Protein AF-A0A921ILM0-F1 (afdb_monomer)

Sequence (73 aa):
FFVVGLTQDDFCSLTPEQVKRYEALYHDPQLFYPLGDSIFVENCSPERYRQVMNPEGHREKTPPSKQTSTPER

Nearest PDB structures (foldseek):
  1yfb-assembly1_A  TM=3.993E-01  e=7.872E-01  Bacillus subtilis
  1mvf-assembly2_D  TM=3.559E-01  e=2.554E+00  Escherichia coli
  1ub4-assembly1_C-2  TM=2.156E-01  e=7.213E+00  Escherichia coli

pLDDT: mean 79.43, std 18.5, range [39.5, 97.31]

Mean predicted aligned error: 11.97 Å

Foldseek 3Di:
DDDDAPDPVRDDDDDPVRVVVCCVVPVFDWDWDDDPVDIDIDGDDPVVNCLVPDPVNPPDDDDDDPPPDDDDD

Secondary structure (DSSP, 8-state):
-----SSGGG--PPPHHHHHHHHHHH---EEEEEETTEEEEEE--HHHHHHHH-GGGGGS-PPP-----PPP-

Structure (mmCIF, N/CA/C/O backbone):
data_AF-A0A921ILM0-F1
#
_entry.id   AF-A0A921ILM0-F1
#
loop_
_atom_site.group_PDB
_atom_site.id
_atom_site.type_symbol
_atom_site.label_atom_id
_atom_site.label_alt_id
_atom_site.label_comp_id
_atom_site.label_asym_id
_atom_site.label_entity_id
_atom_site.label_seq_id
_ato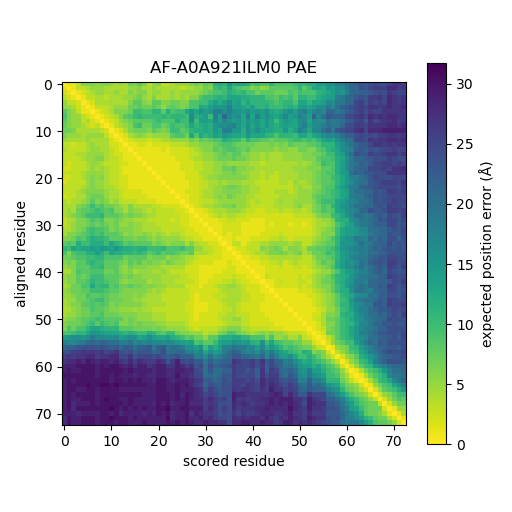m_site.pdbx_PDB_ins_code
_atom_site.Cartn_x
_atom_site.Cartn_y
_atom_site.Cartn_z
_atom_site.occupancy
_atom_site.B_iso_or_equiv
_atom_site.auth_seq_id
_atom_site.auth_comp_id
_atom_site.auth_asym_id
_atom_site.auth_atom_id
_atom_site.pdbx_PDB_model_num
ATOM 1 N N . PHE A 1 1 ? -0.459 -1.963 2.414 1.00 76.81 1 PHE A N 1
ATOM 2 C CA . PHE A 1 1 ? -0.532 -2.898 3.559 1.00 76.81 1 PHE A CA 1
ATOM 3 C C . PHE A 1 1 ? -1.916 -3.531 3.608 1.00 76.81 1 PHE A C 1
ATOM 5 O O . PHE A 1 1 ? -2.838 -2.977 3.018 1.00 76.81 1 PHE A O 1
ATOM 12 N N . PHE A 1 2 ? -2.063 -4.667 4.290 1.00 79.75 2 PHE A N 1
ATOM 13 C CA . PHE A 1 2 ? -3.361 -5.307 4.511 1.00 79.75 2 PHE A CA 1
ATOM 14 C C . PHE A 1 2 ? -3.786 -5.124 5.965 1.00 79.75 2 PHE A C 1
ATOM 16 O O . PHE A 1 2 ? -2.961 -5.240 6.869 1.00 79.75 2 PHE A O 1
ATOM 23 N N . VAL A 1 3 ? -5.068 -4.838 6.174 1.00 79.94 3 VAL A N 1
ATOM 24 C CA . VAL A 1 3 ? -5.706 -4.882 7.491 1.00 79.94 3 VAL A CA 1
ATOM 25 C C . VAL A 1 3 ? -6.557 -6.142 7.497 1.00 79.94 3 VAL A C 1
ATOM 27 O O . VAL A 1 3 ? -7.440 -6.281 6.653 1.00 79.94 3 VAL A O 1
ATOM 30 N N . VAL A 1 4 ? -6.241 -7.086 8.382 1.00 81.19 4 VAL A N 1
ATOM 31 C CA . VAL A 1 4 ? -6.907 -8.393 8.452 1.00 81.19 4 VAL A CA 1
ATOM 32 C C . VAL A 1 4 ? -7.373 -8.666 9.877 1.00 81.19 4 VAL A C 1
ATOM 34 O O . VAL A 1 4 ? -6.648 -8.376 10.827 1.00 81.19 4 VAL A O 1
ATOM 37 N N . GLY A 1 5 ? -8.582 -9.211 10.005 1.00 81.75 5 GLY A N 1
ATOM 38 C CA . GLY A 1 5 ? -9.119 -9.759 11.250 1.00 81.75 5 GLY A CA 1
ATOM 39 C C . GLY A 1 5 ? -8.983 -11.283 11.284 1.00 81.75 5 GLY A C 1
ATOM 40 O O . GLY A 1 5 ? -8.894 -11.919 10.232 1.00 81.75 5 GLY A O 1
ATOM 41 N N . LEU A 1 6 ? -8.949 -11.877 12.481 1.00 82.75 6 LEU A N 1
ATOM 42 C CA . LEU A 1 6 ? -8.929 -13.337 12.654 1.00 82.75 6 LEU A CA 1
ATOM 43 C C . LEU A 1 6 ? -10.334 -13.944 12.520 1.00 82.75 6 LEU A C 1
ATOM 45 O O . LEU A 1 6 ? -10.484 -15.070 12.047 1.00 82.75 6 LEU A O 1
ATOM 49 N N . THR A 1 7 ? -11.359 -13.190 12.908 1.00 85.81 7 THR A N 1
ATOM 50 C CA . THR A 1 7 ? -12.777 -13.546 12.832 1.00 85.81 7 THR A CA 1
ATOM 51 C C . THR A 1 7 ? -13.578 -12.464 12.104 1.00 85.81 7 THR A C 1
ATOM 53 O O . THR A 1 7 ? -13.064 -11.385 11.807 1.00 85.81 7 THR A O 1
ATOM 56 N N . GLN A 1 8 ? -14.852 -12.741 11.806 1.00 77.81 8 GLN A N 1
ATOM 57 C CA . GLN A 1 8 ? -15.742 -11.781 11.143 1.00 77.81 8 GLN A CA 1
ATOM 58 C C . GLN A 1 8 ? -15.900 -10.479 11.948 1.00 77.81 8 GLN A C 1
ATOM 60 O O . GLN A 1 8 ? -16.002 -9.407 11.356 1.00 77.81 8 GLN A O 1
ATOM 65 N N . ASP A 1 9 ? -15.869 -10.572 13.276 1.00 81.69 9 ASP A N 1
ATOM 66 C CA . ASP A 1 9 ? -16.016 -9.428 14.179 1.00 81.69 9 ASP A CA 1
ATOM 67 C C . ASP A 1 9 ? -14.702 -8.646 14.370 1.00 81.69 9 ASP A C 1
ATOM 69 O O . ASP A 1 9 ? -14.720 -7.505 14.827 1.00 81.69 9 ASP A O 1
ATOM 73 N N . ASP A 1 10 ? -13.559 -9.221 13.972 1.00 81.06 10 ASP A N 1
ATOM 74 C CA . ASP A 1 10 ? -12.245 -8.565 14.047 1.00 81.06 10 ASP A CA 1
ATOM 75 C C . ASP A 1 10 ? -11.973 -7.630 12.858 1.00 81.06 10 ASP A C 1
ATOM 77 O O . ASP A 1 10 ? -10.953 -6.934 12.822 1.00 81.06 10 ASP A O 1
ATOM 81 N N . PHE A 1 11 ? -12.861 -7.602 11.861 1.00 79.00 11 PHE A N 1
ATOM 82 C CA . PHE A 1 11 ? -12.776 -6.637 10.774 1.00 79.00 11 PHE A CA 1
ATOM 83 C C . PHE A 1 11 ? -13.283 -5.280 11.253 1.00 79.00 11 PHE A C 1
ATOM 85 O O . PHE A 1 11 ? -14.485 -5.049 11.375 1.00 79.00 11 PHE A O 1
ATOM 92 N N . CYS A 1 12 ? -12.362 -4.345 11.472 1.00 79.25 12 CYS A N 1
ATOM 93 C CA . CYS A 1 12 ? -12.700 -2.954 11.739 1.00 79.25 12 CYS A CA 1
ATOM 94 C C . CYS A 1 12 ? -12.148 -2.029 10.648 1.00 79.25 12 CYS A C 1
ATOM 96 O O . CYS A 1 12 ? -11.141 -2.314 9.994 1.00 79.25 12 CYS A O 1
ATOM 98 N N . SER A 1 13 ? -12.828 -0.902 10.437 1.00 85.81 13 SER A N 1
ATOM 99 C CA . SER A 1 13 ? -12.281 0.185 9.629 1.00 85.81 13 SER A CA 1
ATOM 100 C C . SER A 1 13 ? -11.226 0.946 10.425 1.00 85.81 13 SER A C 1
ATOM 102 O O . SER A 1 13 ? -11.383 1.174 11.624 1.00 85.81 13 SER A O 1
ATOM 104 N N . LEU A 1 14 ? -10.171 1.388 9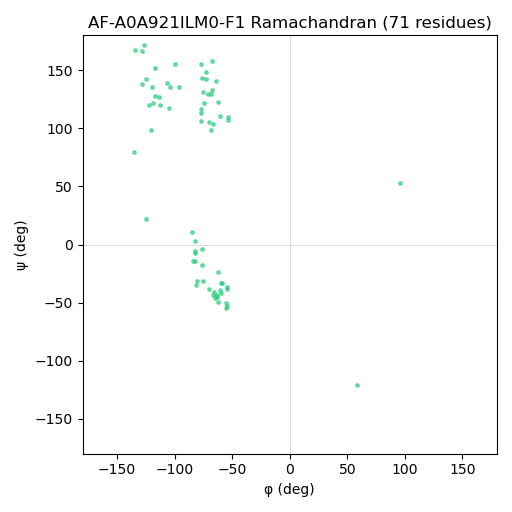.746 1.00 88.50 14 LEU A N 1
ATOM 105 C CA . LEU A 1 14 ? -9.185 2.278 10.346 1.00 88.50 14 LEU A CA 1
ATOM 106 C C . LEU A 1 14 ? -9.764 3.685 10.522 1.00 88.50 14 LEU A C 1
ATOM 108 O O . LEU A 1 14 ? -10.457 4.190 9.635 1.00 88.50 14 LEU A O 1
ATOM 112 N N . THR A 1 15 ? -9.418 4.352 11.626 1.00 92.12 15 THR A N 1
ATOM 113 C CA . THR A 1 15 ? -9.676 5.794 11.747 1.00 92.12 15 THR A CA 1
ATOM 114 C C . THR A 1 15 ? -8.806 6.576 10.751 1.00 92.12 15 THR A C 1
ATOM 116 O O . THR A 1 15 ? -7.747 6.083 10.345 1.00 92.12 15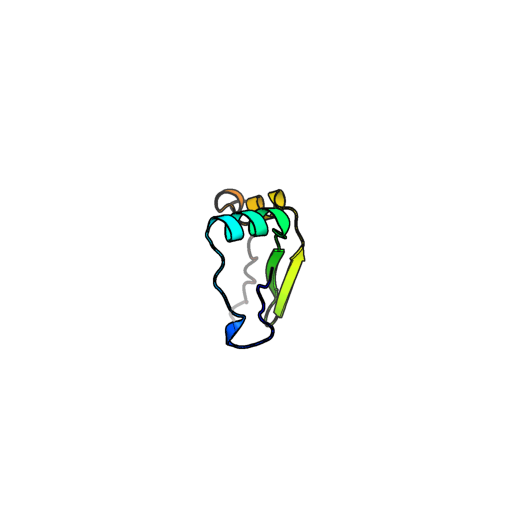 THR A O 1
ATOM 119 N N . PRO A 1 16 ? -9.179 7.811 10.371 1.00 93.69 16 PRO A N 1
ATOM 120 C CA . PRO A 1 16 ? -8.365 8.635 9.475 1.00 93.69 16 PRO A CA 1
ATOM 121 C C . PRO A 1 16 ? -6.915 8.821 9.955 1.00 93.69 16 PRO A C 1
ATOM 123 O O . PRO A 1 16 ? -5.980 8.767 9.155 1.00 93.69 16 PRO A O 1
ATOM 126 N N . GLU A 1 17 ? -6.697 8.979 11.264 1.00 96.44 17 GLU A N 1
ATOM 127 C CA . GLU A 1 17 ? -5.357 9.087 11.851 1.00 96.44 17 GLU A CA 1
ATOM 128 C C . GLU A 1 17 ? -4.555 7.792 11.691 1.00 96.44 17 GLU A C 1
ATOM 130 O O . GLU A 1 17 ? -3.360 7.837 11.387 1.00 96.44 17 GLU A O 1
ATOM 135 N N . GLN A 1 18 ? -5.201 6.636 11.873 1.00 92.50 18 GLN A N 1
ATOM 136 C CA . GLN A 1 18 ? -4.569 5.332 11.679 1.00 92.50 18 GLN A CA 1
ATOM 137 C C . GLN A 1 18 ? -4.218 5.097 10.212 1.00 92.50 18 GLN A C 1
ATOM 139 O O . GLN A 1 18 ? -3.102 4.664 9.928 1.00 92.50 18 GLN A O 1
ATOM 144 N N . VAL A 1 19 ? -5.120 5.434 9.283 1.00 92.12 19 VAL A N 1
ATOM 145 C CA . VAL A 1 19 ? -4.843 5.376 7.839 1.00 92.12 19 VAL A CA 1
ATOM 146 C C . VAL A 1 19 ? -3.597 6.193 7.515 1.00 92.12 19 VAL A C 1
ATOM 148 O O . VAL A 1 19 ? -2.647 5.647 6.961 1.00 92.12 19 VAL A O 1
ATOM 151 N N . LYS A 1 20 ? -3.548 7.459 7.944 1.00 93.94 20 LYS A N 1
ATOM 152 C CA . LYS A 1 20 ? -2.404 8.346 7.695 1.00 93.94 20 LYS A CA 1
ATOM 153 C C . LYS A 1 20 ? -1.100 7.803 8.285 1.00 93.94 20 LYS A C 1
ATOM 155 O O . LYS A 1 20 ? -0.048 7.871 7.651 1.00 93.94 20 LYS A O 1
ATOM 160 N N . ARG A 1 21 ? -1.150 7.260 9.505 1.00 94.31 21 ARG A N 1
ATOM 161 C CA . ARG A 1 21 ? 0.018 6.660 10.166 1.00 94.31 21 ARG A CA 1
ATOM 162 C C . ARG A 1 21 ? 0.548 5.463 9.380 1.00 94.31 21 ARG A C 1
ATOM 164 O O . ARG A 1 21 ? 1.752 5.367 9.163 1.00 94.31 21 ARG A O 1
ATOM 171 N N . TYR A 1 22 ? -0.328 4.538 9.002 1.00 92.25 22 TYR A N 1
ATOM 172 C CA . TYR A 1 22 ? 0.083 3.306 8.335 1.00 92.25 22 TYR A CA 1
ATOM 173 C C . TYR A 1 22 ? 0.457 3.515 6.877 1.00 92.25 22 TYR A C 1
ATOM 175 O O . TYR A 1 22 ? 1.367 2.845 6.398 1.00 92.25 22 TYR A O 1
ATOM 183 N N . GLU A 1 23 ? -0.170 4.477 6.203 1.00 90.38 23 GLU A N 1
ATOM 184 C CA . GLU A 1 23 ? 0.302 4.963 4.915 1.00 90.38 23 GLU A CA 1
ATOM 185 C C . GLU A 1 23 ? 1.759 5.413 5.045 1.00 90.38 23 GLU A C 1
ATOM 187 O O . GLU A 1 23 ? 2.612 4.838 4.390 1.00 90.38 23 GLU A O 1
ATOM 192 N N . ALA A 1 24 ? 2.096 6.317 5.968 1.00 89.69 24 ALA A N 1
ATOM 193 C CA . ALA A 1 24 ? 3.474 6.795 6.117 1.00 89.69 24 ALA A CA 1
ATOM 194 C C . ALA A 1 24 ? 4.502 5.689 6.442 1.00 89.69 24 ALA A C 1
ATOM 196 O O . ALA A 1 24 ? 5.654 5.785 6.026 1.00 89.69 24 ALA A O 1
ATOM 197 N N . LEU A 1 25 ? 4.106 4.655 7.193 1.00 91.44 25 LEU A N 1
ATOM 198 C CA . LEU A 1 25 ? 5.001 3.565 7.605 1.00 91.44 25 LEU A CA 1
ATOM 199 C C . LEU A 1 25 ? 5.201 2.495 6.531 1.00 91.44 25 LEU A C 1
ATOM 201 O O . LEU A 1 25 ? 6.271 1.899 6.454 1.00 91.44 25 LEU A O 1
ATOM 205 N N . TYR A 1 26 ? 4.160 2.216 5.751 1.00 90.25 26 TYR A N 1
ATOM 206 C CA . TYR A 1 26 ? 4.108 1.067 4.850 1.00 90.25 26 TYR A CA 1
ATOM 207 C C . TYR A 1 26 ? 3.814 1.469 3.402 1.00 90.25 26 TYR A C 1
ATOM 209 O O . TYR A 1 26 ? 3.321 0.649 2.622 1.00 90.25 26 TYR A O 1
ATOM 217 N N . HIS A 1 27 ? 4.075 2.728 3.042 1.00 87.06 27 HIS A N 1
A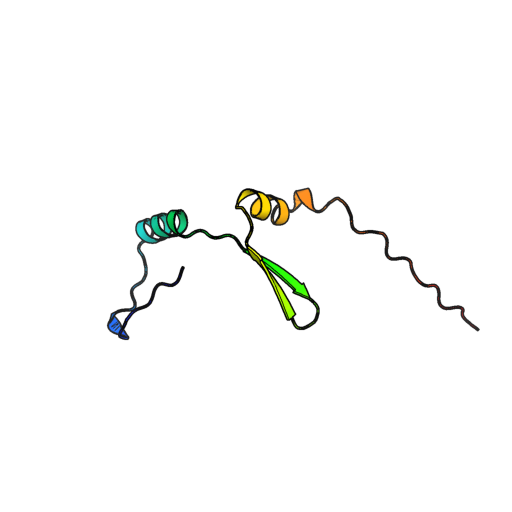TOM 218 C CA . HIS A 1 27 ? 4.015 3.183 1.661 1.00 87.06 27 HIS A CA 1
ATOM 219 C C . HIS A 1 27 ? 5.174 2.569 0.870 1.00 87.06 27 HIS A C 1
ATOM 221 O O . HIS A 1 27 ? 6.319 2.994 1.008 1.00 87.06 27 HIS A O 1
ATOM 227 N N . ASP A 1 28 ? 4.862 1.581 0.037 1.00 89.81 28 ASP A N 1
ATOM 228 C CA . ASP A 1 28 ? 5.800 0.950 -0.890 1.00 89.81 28 ASP A CA 1
ATOM 229 C C . ASP A 1 28 ? 5.273 1.129 -2.323 1.00 89.81 28 ASP A C 1
ATOM 231 O O . ASP A 1 28 ? 4.336 0.427 -2.723 1.00 89.81 28 ASP A O 1
ATOM 235 N N . PRO A 1 29 ? 5.776 2.124 -3.074 1.00 91.12 29 PRO A N 1
ATOM 236 C CA . PRO A 1 29 ? 5.252 2.423 -4.394 1.00 91.12 29 PRO A CA 1
ATOM 237 C C . PRO A 1 29 ? 5.720 1.392 -5.426 1.00 91.12 29 PRO A C 1
ATOM 239 O O . PRO A 1 29 ? 6.907 1.093 -5.570 1.00 91.12 29 PRO A O 1
ATOM 242 N N . GLN A 1 30 ? 4.765 0.891 -6.206 1.00 93.69 30 GLN A N 1
ATOM 243 C CA . GLN A 1 30 ? 4.992 -0.073 -7.279 1.00 93.69 30 GLN A CA 1
ATOM 244 C C . GLN A 1 30 ? 4.420 0.458 -8.592 1.00 93.69 30 GLN A C 1
ATOM 246 O O . GLN A 1 30 ? 3.365 1.097 -8.612 1.00 93.69 30 GLN A O 1
ATOM 251 N N . LEU A 1 31 ? 5.122 0.189 -9.690 1.00 94.06 31 LEU A N 1
ATOM 252 C CA . LEU A 1 31 ? 4.676 0.496 -11.044 1.00 94.06 31 LEU A CA 1
ATOM 253 C C . LEU A 1 31 ? 4.203 -0.779 -11.731 1.00 94.06 31 LEU A C 1
ATOM 255 O O . LEU A 1 31 ? 4.865 -1.813 -11.663 1.00 94.06 31 LEU A O 1
ATOM 259 N N . PHE A 1 32 ? 3.062 -0.680 -12.408 1.00 94.56 32 PHE A N 1
ATOM 260 C CA . PHE A 1 32 ? 2.442 -1.775 -13.143 1.00 94.56 32 PHE A CA 1
ATOM 261 C C . PHE A 1 32 ? 2.485 -1.454 -14.632 1.00 94.56 32 PHE A C 1
ATOM 263 O O . PHE A 1 32 ? 1.917 -0.453 -15.070 1.00 94.56 32 PHE A O 1
ATOM 270 N N . TYR A 1 33 ? 3.144 -2.307 -15.408 1.00 93.00 33 TYR A N 1
ATOM 271 C CA . TYR A 1 33 ? 3.278 -2.146 -16.850 1.00 93.00 33 TYR A CA 1
ATOM 272 C C . TYR A 1 33 ? 2.517 -3.266 -17.566 1.00 93.00 33 TYR A C 1
ATOM 274 O O . TYR A 1 33 ? 2.747 -4.441 -17.264 1.00 93.00 33 TYR A O 1
ATOM 282 N N . PRO A 1 34 ? 1.620 -2.943 -18.513 1.00 94.38 34 PRO A N 1
ATOM 283 C CA . PRO A 1 34 ? 0.942 -3.961 -19.303 1.00 94.38 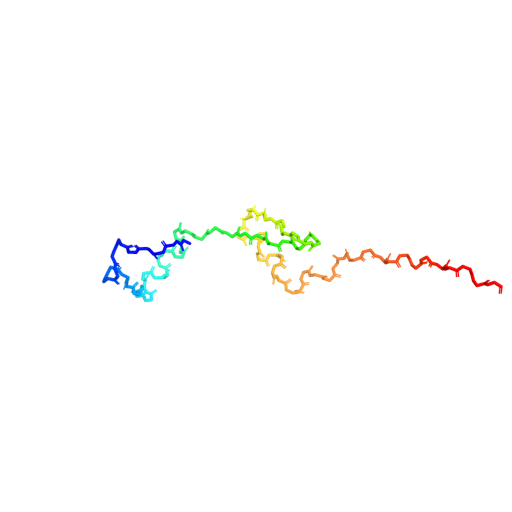34 PRO A CA 1
ATOM 284 C C . PRO A 1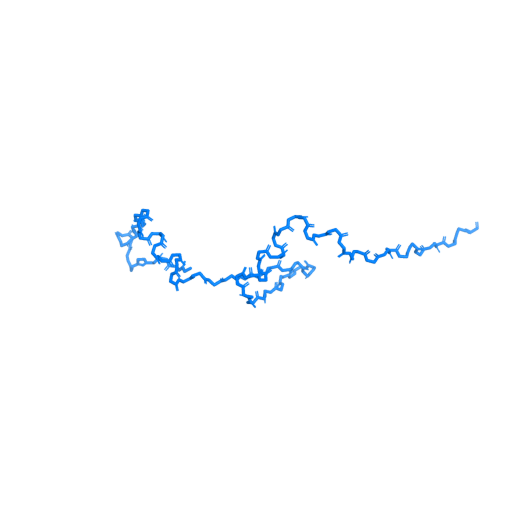 34 ? 1.940 -4.669 -20.229 1.00 94.38 34 PRO A C 1
ATOM 286 O O . PRO A 1 34 ? 2.723 -4.021 -20.924 1.00 94.38 34 PRO A O 1
ATOM 289 N N . LEU A 1 35 ? 1.888 -5.999 -20.263 1.00 93.69 35 LEU A N 1
ATOM 290 C CA . LEU A 1 35 ? 2.704 -6.850 -21.125 1.00 93.69 35 LEU A CA 1
ATOM 291 C C . LEU A 1 35 ? 1.823 -7.933 -21.764 1.00 93.69 35 LEU A C 1
ATOM 293 O O . LEU A 1 35 ? 1.787 -9.075 -21.308 1.00 93.69 35 LEU A O 1
ATOM 297 N N . GLY A 1 36 ? 1.092 -7.562 -22.819 1.00 93.31 36 GLY A N 1
ATOM 298 C CA . GLY A 1 36 ? 0.113 -8.452 -23.454 1.00 93.31 36 GLY A CA 1
ATOM 299 C C . GLY A 1 36 ? -0.946 -8.904 -22.445 1.00 93.31 36 GLY A C 1
ATOM 300 O O . GLY A 1 36 ? -1.589 -8.063 -21.821 1.00 93.31 36 GLY A O 1
ATOM 301 N N . ASP A 1 37 ? -1.062 -10.218 -22.244 1.00 95.81 37 ASP A N 1
ATOM 302 C CA . ASP A 1 37 ? -1.989 -10.835 -21.280 1.00 95.81 37 ASP A CA 1
ATOM 303 C C . ASP A 1 37 ? -1.423 -10.906 -19.847 1.00 95.81 37 ASP A C 1
ATOM 305 O O . ASP A 1 37 ? -1.952 -11.600 -18.981 1.00 95.81 37 ASP A O 1
ATOM 309 N N . SER A 1 38 ? -0.301 -10.237 -19.585 1.00 96.00 38 SER A N 1
ATOM 310 C CA . SER A 1 38 ? 0.381 -10.215 -18.291 1.00 96.00 38 SER A CA 1
ATOM 311 C C . SER A 1 38 ? 0.659 -8.787 -17.831 1.00 96.00 38 SER A C 1
ATOM 313 O O . SER A 1 38 ? 0.579 -7.828 -18.598 1.00 96.00 38 SER A O 1
ATOM 315 N N . ILE A 1 39 ? 1.011 -8.644 -16.555 1.00 97.31 39 ILE A N 1
ATOM 316 C CA . ILE A 1 39 ? 1.478 -7.386 -15.971 1.00 97.31 39 ILE A CA 1
ATOM 317 C C . ILE A 1 39 ? 2.894 -7.582 -15.438 1.00 97.31 39 ILE A C 1
ATOM 319 O O . ILE A 1 39 ? 3.190 -8.586 -14.792 1.00 97.31 39 ILE A O 1
ATOM 323 N N . PHE A 1 40 ? 3.772 -6.626 -15.715 1.00 96.00 40 PHE A N 1
ATOM 324 C CA . PHE A 1 40 ? 5.073 -6.534 -15.068 1.00 96.00 40 PHE A CA 1
ATOM 325 C C . PHE A 1 40 ? 4.978 -5.554 -13.899 1.00 96.00 40 PHE A C 1
ATOM 327 O O . PHE A 1 40 ? 4.390 -4.480 -14.042 1.00 96.00 40 PHE A O 1
ATOM 334 N N . VAL A 1 41 ? 5.547 -5.930 -12.753 1.00 96.06 41 VAL A N 1
ATOM 335 C CA . VAL A 1 41 ? 5.528 -5.125 -11.527 1.00 96.06 41 VAL A CA 1
ATOM 336 C C . VAL A 1 41 ? 6.953 -4.749 -11.153 1.00 96.06 41 VAL A C 1
ATOM 338 O O . VAL A 1 41 ? 7.820 -5.614 -11.047 1.00 96.06 41 VAL A O 1
ATOM 341 N N 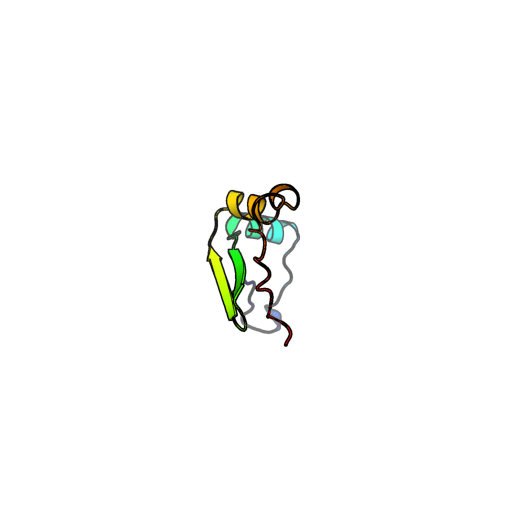. GLU A 1 42 ? 7.185 -3.457 -10.946 1.00 94.62 42 GLU A N 1
ATOM 342 C CA . GLU A 1 42 ? 8.471 -2.903 -10.531 1.00 94.62 42 GLU A CA 1
ATOM 343 C C . GLU A 1 42 ? 8.314 -2.194 -9.181 1.00 94.62 42 GLU A C 1
ATOM 345 O O . GLU A 1 42 ? 7.540 -1.241 -9.065 1.00 94.62 42 GLU A O 1
ATOM 350 N N . ASN A 1 43 ? 9.077 -2.615 -8.169 1.00 94.44 43 ASN A N 1
ATOM 351 C CA . ASN A 1 43 ? 9.273 -1.813 -6.961 1.00 94.44 43 ASN A CA 1
ATOM 352 C C . ASN A 1 43 ? 10.100 -0.579 -7.318 1.00 94.44 43 ASN A C 1
ATOM 354 O O . ASN A 1 43 ? 11.166 -0.693 -7.923 1.00 94.44 43 ASN A O 1
ATOM 358 N N . CYS A 1 44 ? 9.632 0.603 -6.931 1.00 92.50 44 CYS A N 1
ATOM 359 C CA . CYS A 1 44 ? 10.292 1.851 -7.292 1.00 92.50 44 CYS A CA 1
ATOM 360 C C . CYS A 1 44 ? 10.421 2.786 -6.089 1.00 92.50 44 CYS A C 1
ATOM 362 O O . CYS A 1 44 ? 9.818 2.570 -5.042 1.00 92.50 44 CYS A O 1
ATOM 364 N N . SER A 1 45 ? 11.227 3.841 -6.227 1.00 92.19 45 SER A N 1
ATOM 365 C CA . SER A 1 45 ? 11.255 4.900 -5.218 1.00 92.19 45 SER A CA 1
ATOM 366 C C . SER A 1 45 ? 10.026 5.816 -5.362 1.00 92.19 45 SER A C 1
ATOM 368 O O . SER A 1 45 ? 9.488 5.960 -6.468 1.00 92.19 45 SER A O 1
ATOM 370 N N . PRO A 1 46 ? 9.596 6.508 -4.291 1.00 90.25 46 PRO A N 1
ATOM 371 C CA . PRO A 1 46 ? 8.514 7.491 -4.367 1.00 90.25 46 PRO A CA 1
ATOM 372 C C . PRO A 1 46 ? 8.749 8.583 -5.421 1.00 90.25 46 PRO A C 1
ATOM 374 O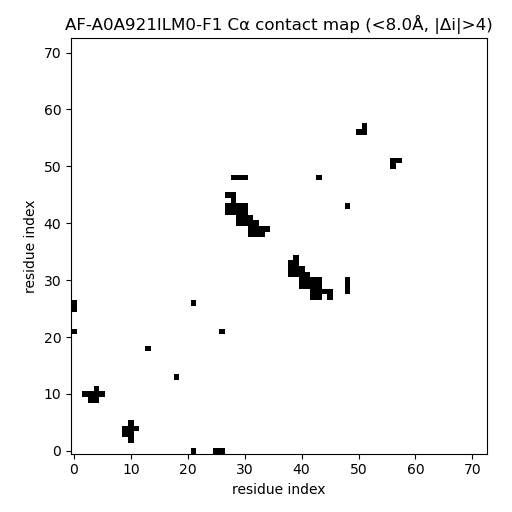 O . PRO A 1 46 ? 7.814 9.023 -6.086 1.00 90.25 46 PRO A O 1
ATOM 377 N N . GLU A 1 47 ? 9.993 9.024 -5.605 1.00 91.00 47 GLU A N 1
ATOM 378 C CA . GLU A 1 47 ? 10.366 10.025 -6.609 1.00 91.00 47 GLU A CA 1
ATOM 379 C C . GLU A 1 47 ? 10.143 9.492 -8.024 1.00 91.00 47 GLU A C 1
ATOM 381 O O . GLU A 1 47 ? 9.543 10.180 -8.851 1.00 91.00 47 GLU A O 1
ATOM 386 N N . ARG A 1 48 ? 10.572 8.252 -8.293 1.00 90.38 48 ARG A N 1
ATOM 387 C CA . ARG A 1 48 ? 10.375 7.593 -9.587 1.00 90.38 48 ARG A CA 1
ATOM 388 C C . ARG A 1 48 ? 8.892 7.401 -9.885 1.00 90.38 48 ARG A C 1
ATOM 390 O O . ARG A 1 48 ? 8.459 7.730 -10.988 1.00 90.38 48 ARG A O 1
ATOM 397 N N . TYR A 1 49 ? 8.114 6.940 -8.906 1.00 91.38 49 TYR A N 1
ATOM 398 C CA . TYR A 1 49 ? 6.664 6.814 -9.040 1.00 91.38 49 TYR A CA 1
ATOM 399 C C . TYR A 1 49 ? 6.026 8.147 -9.444 1.00 91.38 49 TYR A C 1
ATOM 401 O O . TYR A 1 49 ? 5.307 8.217 -10.438 1.00 91.38 49 TYR A O 1
ATOM 409 N N . ARG A 1 50 ? 6.348 9.236 -8.731 1.00 91.06 50 ARG A N 1
ATOM 410 C CA . ARG A 1 50 ? 5.831 10.580 -9.042 1.00 91.06 50 ARG A CA 1
ATOM 411 C C . ARG A 1 50 ? 6.229 11.052 -10.437 1.00 91.06 50 ARG A C 1
ATOM 413 O O . ARG A 1 50 ? 5.411 11.667 -11.105 1.00 91.06 50 ARG A O 1
ATOM 420 N N . GLN A 1 51 ? 7.451 10.766 -10.887 1.00 90.44 51 GLN A N 1
ATOM 421 C CA . GLN A 1 51 ? 7.892 11.109 -12.244 1.00 90.44 51 GLN A CA 1
ATOM 422 C C . GLN A 1 51 ? 7.071 10.380 -13.312 1.00 90.44 51 GLN A C 1
ATOM 424 O O . GLN A 1 51 ? 6.669 11.004 -14.287 1.00 90.44 51 GLN A O 1
ATOM 429 N N . VAL A 1 52 ? 6.802 9.081 -13.124 1.00 88.81 52 VAL A N 1
ATOM 430 C CA . VAL A 1 52 ? 5.989 8.286 -14.065 1.00 88.81 52 VAL A CA 1
ATOM 431 C C . VAL A 1 52 ? 4.527 8.695 -14.030 1.00 88.81 52 VAL A C 1
ATOM 433 O O . VAL A 1 52 ? 3.879 8.737 -15.067 1.00 88.81 52 VAL A O 1
ATOM 436 N N . MET A 1 53 ? 3.993 9.004 -12.854 1.00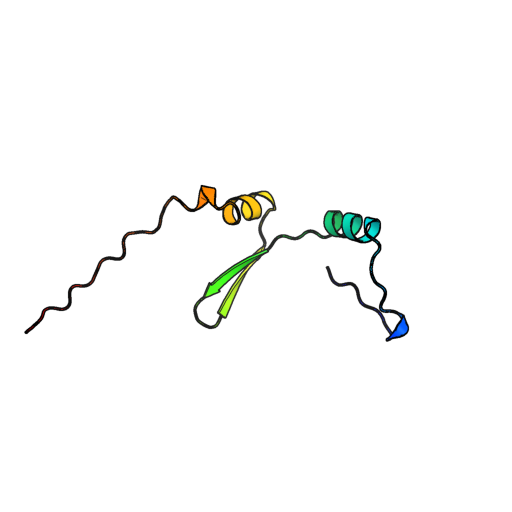 87.25 53 MET A N 1
ATOM 437 C CA . MET A 1 53 ? 2.590 9.381 -12.706 1.00 87.25 53 MET A CA 1
ATOM 438 C C . MET A 1 53 ? 2.333 10.858 -13.035 1.00 87.25 53 MET A C 1
ATOM 440 O O . MET A 1 53 ? 1.175 11.265 -13.091 1.00 87.25 53 MET A O 1
ATOM 444 N N . ASN A 1 54 ? 3.375 11.669 -13.268 1.00 88.25 54 ASN A N 1
ATOM 445 C CA . ASN A 1 54 ? 3.221 13.060 -13.678 1.00 88.25 54 ASN A CA 1
ATOM 446 C C . ASN A 1 54 ? 2.859 13.144 -15.177 1.00 88.25 54 ASN A C 1
ATOM 448 O O . ASN A 1 54 ? 3.708 12.842 -16.023 1.00 88.25 54 ASN A O 1
ATOM 452 N N . PRO A 1 55 ? 1.646 13.602 -15.542 1.00 72.44 55 PRO A N 1
ATOM 453 C CA . PRO A 1 55 ? 1.222 13.700 -16.940 1.00 72.44 55 PRO A CA 1
ATOM 454 C C . PRO A 1 55 ? 2.085 14.662 -17.770 1.00 72.44 55 PRO A C 1
ATOM 456 O O . PRO A 1 55 ? 2.185 14.498 -18.984 1.00 72.44 55 PRO A O 1
ATOM 459 N N . GLU A 1 56 ? 2.758 15.629 -17.140 1.00 74.31 56 GLU A N 1
ATOM 460 C CA . GLU A 1 56 ? 3.624 16.577 -17.851 1.00 74.31 56 GLU A CA 1
ATOM 461 C C . GLU A 1 56 ? 4.973 15.969 -18.282 1.00 74.31 56 GLU A C 1
ATOM 463 O O . GLU A 1 56 ? 5.618 16.490 -19.190 1.00 74.31 56 GLU A O 1
ATOM 468 N N . GLY A 1 57 ? 5.382 14.839 -17.687 1.00 59.16 57 GLY A N 1
ATOM 469 C CA . GLY A 1 57 ? 6.639 14.143 -17.995 1.00 59.16 57 GLY A CA 1
ATOM 470 C C . GLY A 1 57 ? 6.579 13.182 -19.191 1.00 59.16 57 GLY A C 1
ATOM 471 O O . GLY A 1 57 ? 7.622 12.784 -19.703 1.00 59.16 57 GLY A O 1
ATOM 472 N N . HIS A 1 58 ? 5.384 12.826 -19.679 1.00 57.34 58 HIS A N 1
ATOM 473 C CA . HIS A 1 58 ? 5.182 11.858 -20.779 1.00 57.34 58 HIS A CA 1
ATOM 474 C C . HIS A 1 58 ? 5.353 12.441 -22.189 1.00 57.34 58 HIS A C 1
ATOM 476 O O . HIS A 1 58 ? 5.150 11.744 -23.183 1.00 57.34 58 HIS A O 1
ATOM 482 N N . ARG A 1 59 ? 5.727 13.720 -22.317 1.00 55.78 59 ARG A N 1
ATOM 483 C CA . ARG A 1 59 ? 5.872 14.382 -23.626 1.00 55.78 59 ARG A CA 1
ATOM 484 C C . ARG A 1 59 ? 7.140 14.016 -24.398 1.00 55.78 59 ARG A C 1
ATOM 486 O O . ARG A 1 59 ? 7.262 14.441 -25.544 1.00 55.78 59 ARG A O 1
ATOM 493 N N . GLU A 1 60 ? 8.050 13.214 -23.848 1.00 54.97 60 GLU A N 1
ATOM 494 C CA . GLU A 1 60 ? 9.245 12.784 -24.575 1.00 54.97 60 GLU A CA 1
ATOM 495 C C . GLU A 1 60 ? 9.374 11.258 -24.681 1.00 54.97 60 GLU A C 1
ATOM 497 O O . GLU A 1 60 ? 9.571 10.549 -23.697 1.00 54.97 60 GLU A O 1
ATOM 502 N N . LYS A 1 61 ? 9.404 10.815 -25.949 1.00 51.41 61 LYS A N 1
ATOM 503 C CA . LYS A 1 61 ? 9.931 9.545 -26.492 1.00 51.41 61 LYS A CA 1
ATOM 504 C C . LYS A 1 61 ? 8.953 8.386 -26.710 1.00 51.41 61 LYS A C 1
ATOM 506 O O . LYS A 1 61 ? 9.264 7.242 -26.395 1.00 51.41 61 LYS A O 1
ATOM 511 N N . THR A 1 62 ? 7.865 8.625 -27.437 1.00 41.22 62 THR A N 1
ATOM 512 C CA . THR A 1 62 ? 7.387 7.613 -28.396 1.00 41.22 62 THR A CA 1
ATOM 513 C C . THR A 1 62 ? 8.282 7.655 -29.644 1.00 41.22 62 THR A C 1
ATOM 515 O O . THR A 1 62 ? 8.325 8.688 -30.317 1.00 41.22 62 THR A O 1
ATOM 518 N N . PRO A 1 63 ? 9.035 6.590 -29.988 1.00 42.06 63 PRO A N 1
ATOM 519 C CA . PRO A 1 63 ? 9.661 6.510 -31.303 1.00 42.06 63 PRO A CA 1
ATOM 520 C C . PRO A 1 63 ? 8.557 6.447 -32.374 1.00 42.06 63 PRO A C 1
ATOM 522 O O . PRO A 1 63 ? 7.535 5.792 -32.150 1.00 42.06 63 PRO A O 1
ATOM 525 N N . PRO A 1 64 ? 8.714 7.119 -33.529 1.00 41.56 64 PRO A N 1
ATOM 526 C CA . PRO A 1 64 ? 7.711 7.067 -34.580 1.00 41.56 64 PRO A CA 1
ATOM 527 C C . PRO A 1 64 ? 7.588 5.625 -35.075 1.00 41.56 64 PRO A C 1
ATOM 529 O O . PRO A 1 64 ? 8.570 5.018 -35.511 1.00 41.56 64 PRO A O 1
ATOM 532 N N . SER A 1 65 ? 6.373 5.081 -34.990 1.00 44.84 65 SER A N 1
ATOM 533 C CA . SER A 1 65 ? 6.003 3.823 -35.630 1.00 44.84 65 SER A CA 1
ATOM 534 C C . SER A 1 65 ? 6.343 3.933 -37.116 1.00 44.84 65 SER A C 1
ATOM 536 O O . SER A 1 65 ? 5.733 4.722 -37.841 1.00 44.84 65 SER A O 1
ATOM 538 N N . LYS A 1 66 ? 7.365 3.203 -37.576 1.00 45.28 66 LYS A N 1
ATOM 539 C CA . LYS A 1 66 ? 7.636 3.075 -39.009 1.00 45.28 66 LYS A CA 1
ATOM 540 C C . LYS A 1 66 ? 6.464 2.300 -39.605 1.00 45.28 66 LYS A C 1
ATOM 542 O O . LYS A 1 66 ? 6.384 1.089 -39.429 1.00 45.28 66 LYS A O 1
ATOM 547 N N . GLN A 1 67 ? 5.564 3.006 -40.289 1.00 42.75 67 GLN A N 1
ATOM 548 C CA . GLN A 1 67 ? 4.578 2.403 -41.182 1.00 42.75 67 GLN A CA 1
ATOM 549 C C . GLN A 1 67 ? 5.321 1.509 -42.179 1.00 42.75 67 GLN A C 1
ATOM 551 O O . GLN A 1 67 ? 6.008 1.992 -43.077 1.00 42.75 67 GLN A O 1
ATOM 556 N N . THR A 1 68 ? 5.208 0.196 -42.014 1.00 39.50 68 THR A N 1
ATOM 557 C CA . THR A 1 68 ? 5.508 -0.761 -43.073 1.00 39.50 68 THR A CA 1
ATOM 558 C C . THR A 1 68 ? 4.442 -0.598 -44.145 1.00 39.50 68 THR A C 1
ATOM 560 O O . THR A 1 68 ? 3.331 -1.106 -44.008 1.00 39.50 68 THR A O 1
ATOM 563 N N . SER A 1 69 ? 4.773 0.148 -45.198 1.00 42.66 69 SER A N 1
ATOM 564 C CA . SER A 1 69 ? 4.000 0.190 -46.434 1.00 42.66 69 SER A CA 1
ATOM 565 C C . SER A 1 69 ? 3.972 -1.213 -47.036 1.00 42.66 69 SER A C 1
ATOM 567 O O . SER A 1 69 ? 4.996 -1.731 -47.485 1.00 42.66 69 SER A O 1
ATOM 569 N N . THR A 1 70 ? 2.807 -1.846 -47.012 1.00 41.41 70 THR A N 1
ATOM 570 C CA . THR A 1 70 ? 2.537 -3.044 -47.808 1.00 41.41 70 THR A CA 1
ATOM 571 C C . THR A 1 70 ? 2.445 -2.602 -49.275 1.00 41.41 70 THR A C 1
ATOM 573 O O . THR A 1 70 ? 1.749 -1.622 -49.537 1.00 41.41 70 THR A O 1
ATOM 576 N N . PRO A 1 71 ? 3.150 -3.232 -50.231 1.00 52.06 71 PRO A N 1
ATOM 577 C CA . PRO A 1 71 ? 3.012 -2.864 -51.633 1.00 52.06 71 PRO A CA 1
ATOM 578 C C . PRO A 1 71 ? 1.669 -3.394 -52.153 1.00 52.06 71 PRO A C 1
ATOM 580 O O . PRO A 1 71 ? 1.405 -4.595 -52.070 1.00 52.06 71 PRO A O 1
ATOM 583 N N . GLU A 1 72 ? 0.811 -2.505 -52.654 1.00 52.56 72 GLU A N 1
ATOM 584 C CA . GLU A 1 72 ? -0.346 -2.907 -53.459 1.00 52.56 72 GLU A CA 1
ATOM 585 C C . GLU A 1 72 ? 0.109 -3.374 -54.850 1.00 52.56 72 GLU A C 1
ATOM 587 O O . GLU A 1 72 ? 1.143 -2.950 -55.370 1.00 52.56 72 GLU A O 1
ATOM 592 N N . ARG A 1 73 ? -0.660 -4.328 -55.375 1.00 48.19 73 ARG A N 1
ATOM 593 C CA . ARG A 1 73 ? -0.424 -5.152 -56.563 1.00 48.19 73 ARG A CA 1
ATOM 594 C C . ARG A 1 73 ? -0.660 -4.410 -57.874 1.00 48.19 73 ARG A C 1
ATOM 596 O O . ARG A 1 73 ? -1.623 -3.619 -57.923 1.00 48.19 73 ARG A O 1
#

Organism: NCBI:txid214851

Solvent-accessible surface area (backbone atoms only — not comparable to full-atom values): 5055 Å² total; per-residue (Å²): 126,84,90,82,44,94,49,86,85,52,62,71,84,74,53,72,69,53,47,54,52,48,45,75,74,52,69,74,50,68,48,80,42,85,51,87,99,44,72,47,78,42,85,49,53,69,68,56,50,50,52,72,70,34,78,83,62,70,81,72,80,81,76,81,80,79,79,79,79,75,84,83,132

Radius of gyration: 21.35 Å; Cα contacts (8 Å, |Δi|>4): 44; chains: 1; bounding box: 27×30×71 Å